Protein AF-A0A0H5PWC2-F1 (afdb_monomer_lite)

Radius of gyration: 15.01 Å; chains: 1; bounding box: 46×35×35 Å

pLDDT: mean 89.05, std 8.36, range [56.72, 97.88]

Secondary structure (DSSP, 8-state):
---HHHHHHHHTTS-HHHHHHHHHHHHHHHHHHHHHHHHT-S----EEEEPHHHHHHH-TT--SHHHHHHHHHHHHHHHHH-EEEEEETTEEEEEESEEEEEE-TTT-PEEEEE-GGGHHHHHHH--

Organism: NCBI:txid198431

Sequence (127 aa):
MLNKIEVMDAIQGLSRTQVDILKALADRIQQREAEAKRMNLDTISYSYRLTMEDQHNILPELETDEDVIEKMWWALNNLRFSAVHRLKGNTVHCDVWILKFSRNIYDNSLYILIDKDRIEEYRALAA

Structure (mmCIF, N/CA/C/O backbone):
data_AF-A0A0H5PWC2-F1
#
_entry.id   AF-A0A0H5PWC2-F1
#
loop_
_atom_site.group_PDB
_atom_site.id
_atom_site.type_symbol
_atom_site.label_atom_id
_atom_site.label_alt_id
_atom_site.label_comp_id
_atom_site.label_asym_id
_atom_site.label_entity_id
_atom_site.label_seq_id
_atom_site.pdbx_PDB_ins_code
_atom_site.Cartn_x
_atom_site.Cartn_y
_atom_site.Cartn_z
_atom_site.occupancy
_atom_site.B_iso_or_equiv
_atom_site.auth_seq_id
_atom_site.auth_comp_id
_atom_site.auth_asym_id
_atom_site.auth_atom_id
_atom_site.pdbx_PDB_model_num
ATOM 1 N N . MET A 1 1 ? -17.499 -9.549 3.200 1.00 67.19 1 MET A N 1
ATOM 2 C CA . MET A 1 1 ? -16.114 -9.510 3.681 1.00 67.19 1 MET A CA 1
ATOM 3 C C . MET A 1 1 ? -15.486 -10.782 3.180 1.00 67.19 1 MET A C 1
ATOM 5 O O . MET A 1 1 ? -16.126 -11.817 3.345 1.00 67.19 1 MET A O 1
ATOM 9 N N . LEU A 1 2 ? -14.362 -10.682 2.478 1.00 68.75 2 LEU A N 1
ATOM 10 C CA . LEU A 1 2 ? -13.660 -11.872 2.006 1.00 68.75 2 LEU A CA 1
ATOM 11 C C . LEU A 1 2 ? -12.987 -12.570 3.191 1.00 68.75 2 LEU A C 1
ATOM 13 O O . LEU A 1 2 ? -12.493 -11.909 4.104 1.00 68.75 2 LEU A O 1
ATOM 17 N N . ASN A 1 3 ? -12.977 -13.896 3.193 1.00 78.62 3 ASN A N 1
ATOM 18 C CA . ASN A 1 3 ? -12.154 -14.663 4.117 1.00 78.62 3 ASN A CA 1
ATOM 19 C C . ASN A 1 3 ? -10.685 -14.677 3.644 1.00 78.62 3 ASN A C 1
ATOM 21 O O . ASN A 1 3 ? -10.370 -14.291 2.519 1.00 78.62 3 ASN A O 1
ATOM 25 N N . LYS A 1 4 ? -9.765 -15.144 4.497 1.00 75.81 4 LYS A N 1
ATOM 26 C CA . LYS A 1 4 ? -8.322 -15.138 4.198 1.00 75.81 4 LYS A CA 1
ATOM 27 C C . LYS A 1 4 ? -7.961 -15.878 2.900 1.00 75.81 4 LYS A C 1
ATOM 29 O O . LYS A 1 4 ? -7.076 -15.421 2.187 1.00 75.81 4 LYS A O 1
ATOM 34 N N . ILE A 1 5 ? -8.631 -16.988 2.588 1.00 75.19 5 ILE A N 1
ATOM 35 C CA . ILE A 1 5 ? -8.380 -17.766 1.362 1.00 75.19 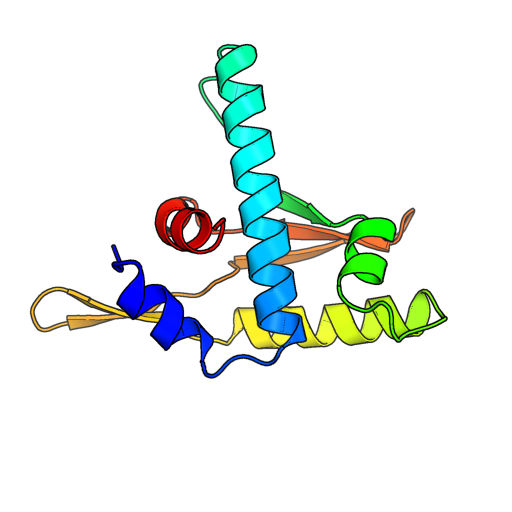5 ILE A CA 1
ATOM 36 C C . ILE A 1 5 ? -8.818 -16.955 0.139 1.00 75.19 5 ILE A C 1
ATOM 38 O O . ILE A 1 5 ? -8.047 -16.796 -0.798 1.00 75.19 5 ILE A O 1
ATOM 42 N N . GLU A 1 6 ? -10.001 -16.346 0.194 1.00 79.06 6 GLU A N 1
ATOM 43 C CA . GLU A 1 6 ? -10.515 -15.504 -0.892 1.00 79.06 6 GLU A CA 1
ATOM 44 C C . GLU A 1 6 ? -9.648 -14.256 -1.129 1.00 79.06 6 GLU A C 1
ATOM 46 O O . GLU A 1 6 ? -9.481 -13.824 -2.267 1.00 79.06 6 GLU A O 1
ATOM 51 N N . VAL A 1 7 ? -9.060 -13.685 -0.071 1.00 80.00 7 VAL A N 1
ATOM 52 C CA . VAL A 1 7 ? -8.086 -12.587 -0.191 1.00 80.00 7 VAL A CA 1
ATOM 53 C C . VAL A 1 7 ? -6.806 -13.057 -0.885 1.00 80.00 7 VAL A C 1
ATOM 55 O O . VAL A 1 7 ? -6.292 -12.344 -1.744 1.00 80.00 7 VAL A O 1
ATOM 58 N N . MET A 1 8 ? -6.303 -14.251 -0.552 1.00 81.38 8 MET A N 1
ATOM 59 C CA . MET A 1 8 ? -5.132 -14.837 -1.215 1.00 81.38 8 MET A CA 1
ATOM 60 C C . MET A 1 8 ? -5.398 -15.121 -2.696 1.00 81.38 8 MET A C 1
ATOM 62 O O . MET A 1 8 ? -4.564 -14.790 -3.535 1.00 81.38 8 MET A O 1
ATOM 66 N N . ASP A 1 9 ? -6.569 -15.658 -3.035 1.00 81.06 9 ASP A N 1
ATOM 67 C CA . ASP A 1 9 ? -6.961 -15.888 -4.428 1.00 81.06 9 ASP A CA 1
ATOM 68 C C . ASP A 1 9 ? -7.105 -14.566 -5.196 1.00 81.06 9 ASP A C 1
ATOM 70 O O . ASP A 1 9 ? -6.633 -14.445 -6.328 1.00 81.06 9 ASP A O 1
ATOM 74 N N . ALA A 1 10 ? -7.670 -13.532 -4.564 1.00 82.44 10 ALA A N 1
ATOM 75 C CA . ALA A 1 10 ? -7.837 -12.214 -5.174 1.00 82.44 10 ALA A CA 1
ATOM 76 C C . ALA A 1 10 ? -6.507 -11.515 -5.513 1.00 82.44 10 ALA A C 1
ATOM 78 O O . ALA A 1 10 ? -6.490 -10.642 -6.384 1.00 82.44 10 ALA A O 1
ATOM 79 N N . ILE A 1 11 ? -5.400 -11.884 -4.857 1.00 87.38 11 ILE A N 1
ATOM 80 C CA . ILE A 1 11 ? -4.072 -11.330 -5.155 1.00 87.38 11 ILE A CA 1
ATOM 81 C C . ILE A 1 11 ? -3.231 -12.201 -6.101 1.00 87.38 11 ILE A C 1
ATOM 83 O O . ILE A 1 11 ? -2.203 -11.723 -6.572 1.00 87.38 11 ILE A O 1
ATOM 87 N N . GLN A 1 12 ? -3.644 -13.433 -6.435 1.00 83.06 12 GLN A N 1
ATOM 88 C CA . GLN A 1 12 ? -2.871 -14.319 -7.329 1.00 83.06 12 GLN A CA 1
ATOM 89 C C . GLN A 1 12 ? -2.660 -13.731 -8.732 1.00 83.06 12 GLN A C 1
ATOM 91 O O . GLN A 1 12 ? -1.647 -14.003 -9.370 1.00 83.06 12 GLN A O 1
ATOM 96 N N . GLY A 1 13 ? -3.607 -12.922 -9.216 1.00 83.62 13 GLY A N 1
ATOM 97 C CA . GLY A 1 13 ? -3.510 -12.249 -10.515 1.00 83.62 13 GLY A CA 1
ATOM 98 C C . GLY A 1 13 ? -2.667 -10.969 -10.511 1.00 83.62 13 GLY A C 1
ATOM 99 O O . GLY A 1 13 ? -2.557 -10.317 -11.549 1.00 83.62 13 GLY A O 1
ATOM 100 N N . LEU A 1 14 ? -2.114 -10.571 -9.363 1.00 91.81 14 LEU A N 1
ATOM 101 C CA . LEU A 1 14 ? -1.325 -9.352 -9.220 1.00 91.81 14 LEU A CA 1
ATOM 102 C C . LEU A 1 14 ? 0.165 -9.631 -9.431 1.00 91.81 14 LEU A C 1
ATOM 104 O O . LEU A 1 14 ? 0.672 -10.713 -9.140 1.00 91.81 14 LEU A O 1
ATOM 108 N N . SER A 1 15 ? 0.895 -8.624 -9.907 1.00 93.88 15 SER A N 1
ATOM 109 C CA . SER A 1 15 ? 2.352 -8.703 -9.965 1.00 93.88 15 SER A CA 1
ATOM 110 C C . SER A 1 15 ? 2.952 -8.719 -8.557 1.00 93.88 15 SER A C 1
ATOM 112 O O . SER A 1 15 ? 2.354 -8.216 -7.604 1.00 93.88 15 SER A O 1
ATOM 114 N N . ARG A 1 16 ? 4.183 -9.229 -8.432 1.00 94.19 16 ARG A N 1
ATOM 115 C CA . ARG A 1 16 ? 4.924 -9.226 -7.162 1.00 94.19 16 ARG A CA 1
ATOM 116 C C . ARG A 1 16 ? 4.949 -7.838 -6.513 1.00 94.19 16 ARG A C 1
ATOM 118 O O . ARG A 1 16 ? 4.549 -7.708 -5.366 1.00 94.19 16 ARG A O 1
ATOM 125 N N . THR A 1 17 ? 5.315 -6.800 -7.269 1.00 96.00 17 THR A N 1
ATOM 126 C CA . THR A 1 17 ? 5.344 -5.416 -6.770 1.00 96.00 17 THR A CA 1
ATOM 127 C C . THR A 1 17 ? 3.977 -4.962 -6.260 1.00 96.00 17 THR A C 1
ATOM 129 O O . THR A 1 17 ? 3.892 -4.300 -5.233 1.00 96.00 17 THR A O 1
ATOM 132 N N . GLN A 1 18 ? 2.887 -5.323 -6.946 1.00 95.62 18 GLN A N 1
ATOM 133 C CA . GLN A 1 18 ? 1.538 -4.975 -6.493 1.00 95.62 18 GLN A CA 1
ATOM 134 C C . GLN A 1 18 ? 1.198 -5.662 -5.164 1.00 95.62 18 GLN A C 1
ATOM 136 O O . GLN A 1 18 ? 0.661 -5.017 -4.269 1.00 95.62 18 GLN A O 1
ATOM 141 N N . VAL A 1 19 ? 1.541 -6.943 -5.012 1.00 94.94 19 VAL A N 1
ATOM 142 C CA . VAL A 1 19 ? 1.352 -7.678 -3.752 1.00 94.94 19 VAL A CA 1
ATOM 143 C C . VAL A 1 19 ? 2.192 -7.072 -2.627 1.00 94.94 19 VAL A C 1
ATOM 145 O O . VAL A 1 19 ? 1.676 -6.865 -1.531 1.00 94.94 19 VAL A O 1
ATOM 148 N N . ASP A 1 20 ? 3.453 -6.743 -2.898 1.00 96.38 20 ASP A N 1
ATOM 149 C CA . ASP A 1 20 ? 4.366 -6.169 -1.908 1.00 96.38 20 ASP A CA 1
ATOM 150 C C . ASP A 1 20 ? 3.899 -4.769 -1.459 1.00 96.38 20 ASP A C 1
ATOM 152 O O . ASP A 1 20 ? 3.928 -4.464 -0.268 1.00 96.38 20 ASP A O 1
ATOM 156 N N . ILE A 1 21 ? 3.324 -3.962 -2.364 1.00 96.69 21 ILE A N 1
ATOM 157 C CA . ILE A 1 21 ? 2.621 -2.717 -2.005 1.00 96.69 21 ILE A CA 1
ATOM 158 C C . ILE A 1 21 ? 1.445 -2.993 -1.060 1.00 96.69 21 ILE A C 1
ATOM 160 O O . ILE A 1 21 ? 1.295 -2.300 -0.053 1.00 96.69 21 ILE A O 1
ATOM 164 N N . LEU A 1 22 ? 0.590 -3.976 -1.367 1.00 94.94 22 LEU A N 1
ATOM 165 C CA . LEU A 1 22 ? -0.568 -4.287 -0.520 1.00 94.94 22 LEU A CA 1
ATOM 166 C C . LEU A 1 22 ? -0.146 -4.757 0.878 1.00 94.94 22 LEU A C 1
ATOM 168 O O . LEU A 1 22 ? -0.790 -4.380 1.856 1.00 94.94 22 LEU A O 1
ATOM 172 N N . LYS A 1 23 ? 0.948 -5.519 0.982 1.00 94.81 23 LYS A N 1
ATOM 173 C CA . LYS A 1 23 ? 1.532 -5.935 2.266 1.00 94.81 23 LYS A CA 1
ATOM 174 C C . LYS A 1 23 ? 2.115 -4.759 3.045 1.00 94.81 23 LYS A C 1
ATOM 176 O O . LYS A 1 23 ? 1.781 -4.592 4.211 1.00 94.81 23 LYS A O 1
ATOM 181 N N . ALA A 1 24 ? 2.880 -3.882 2.393 1.00 95.56 24 ALA A N 1
ATOM 182 C CA . ALA A 1 24 ? 3.388 -2.672 3.038 1.00 95.56 24 ALA A CA 1
ATOM 183 C C . ALA A 1 24 ? 2.242 -1.788 3.567 1.00 95.56 24 ALA A C 1
ATOM 185 O O . ALA A 1 24 ? 2.315 -1.254 4.673 1.00 95.56 24 ALA A O 1
ATOM 186 N N . LEU A 1 25 ? 1.141 -1.668 2.816 1.00 94.88 25 LEU A N 1
ATOM 187 C CA . LEU A 1 25 ? -0.063 -0.980 3.287 1.00 94.88 25 LEU A CA 1
ATOM 188 C C . LEU A 1 25 ? -0.703 -1.685 4.490 1.00 94.88 25 LEU A C 1
ATOM 190 O O . LEU A 1 25 ? -1.086 -1.003 5.439 1.00 94.88 25 LEU A O 1
ATOM 194 N N . ALA A 1 26 ? -0.794 -3.016 4.476 1.00 93.88 26 ALA A N 1
ATOM 195 C CA . ALA A 1 26 ? -1.312 -3.806 5.593 1.00 93.88 26 ALA A CA 1
ATOM 196 C C . ALA A 1 26 ? -0.523 -3.557 6.890 1.00 93.88 26 ALA A C 1
ATOM 198 O O . ALA A 1 26 ? -1.123 -3.273 7.931 1.00 93.88 26 ALA A O 1
ATOM 199 N N . ASP A 1 27 ? 0.807 -3.533 6.808 1.00 93.50 27 ASP A N 1
ATOM 200 C CA . ASP A 1 27 ? 1.675 -3.230 7.949 1.00 93.50 27 ASP A CA 1
ATOM 201 C C . ASP A 1 27 ? 1.454 -1.799 8.467 1.00 93.50 27 ASP A C 1
ATOM 203 O O . ASP A 1 27 ? 1.329 -1.569 9.674 1.00 93.50 27 ASP A O 1
ATOM 207 N N . ARG A 1 28 ? 1.340 -0.812 7.564 1.00 92.38 28 ARG A N 1
ATOM 208 C CA . ARG A 1 28 ? 1.054 0.589 7.931 1.00 92.38 28 ARG A CA 1
ATOM 209 C C . ARG A 1 28 ? -0.324 0.755 8.576 1.00 92.38 28 ARG A C 1
ATOM 211 O O . ARG A 1 28 ? -0.466 1.558 9.502 1.00 92.38 28 ARG A O 1
ATOM 218 N N . ILE A 1 29 ? -1.327 0.007 8.117 1.00 91.44 29 ILE A N 1
ATOM 219 C CA . ILE A 1 29 ? -2.663 -0.039 8.726 1.00 91.44 29 ILE A CA 1
ATOM 220 C C . ILE A 1 29 ? -2.553 -0.561 10.156 1.00 91.44 29 ILE A C 1
ATOM 222 O O . ILE A 1 29 ? -2.987 0.126 11.080 1.00 91.44 29 ILE A O 1
ATOM 226 N N . GLN A 1 30 ? -1.902 -1.709 10.354 1.00 91.00 30 GLN A N 1
ATOM 227 C CA . GLN A 1 30 ? -1.750 -2.315 11.674 1.00 91.00 30 GLN A CA 1
ATOM 228 C C . GLN A 1 30 ? -1.003 -1.393 12.652 1.00 91.00 30 GLN A C 1
ATOM 230 O O . GLN A 1 30 ? -1.422 -1.233 13.802 1.00 91.00 30 GLN A O 1
ATOM 235 N N . GLN A 1 31 ? 0.075 -0.740 12.200 1.00 90.62 31 GLN A N 1
ATOM 236 C CA . GLN A 1 31 ? 0.823 0.237 12.998 1.00 90.62 31 GLN A CA 1
ATOM 237 C C . GLN A 1 31 ? -0.067 1.407 13.434 1.00 90.62 31 GLN A C 1
ATOM 239 O O . GLN A 1 31 ? -0.094 1.757 14.616 1.00 90.62 31 GLN A O 1
ATOM 244 N N . ARG A 1 32 ? -0.835 1.980 12.500 1.00 89.75 32 ARG A N 1
ATOM 245 C CA . ARG A 1 32 ? -1.700 3.131 12.774 1.00 89.75 32 ARG A CA 1
ATOM 246 C C . ARG A 1 32 ? -2.877 2.778 13.681 1.00 89.75 32 ARG A C 1
ATOM 248 O O . ARG A 1 32 ? -3.223 3.568 14.553 1.00 89.75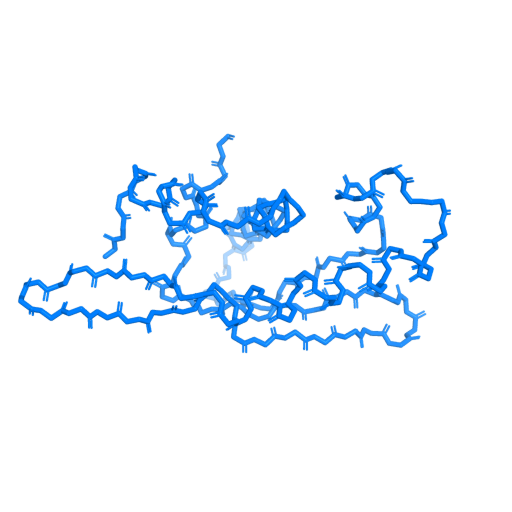 32 ARG A O 1
ATOM 255 N N . GLU A 1 33 ? -3.476 1.602 13.519 1.00 89.94 33 GLU A N 1
ATOM 256 C CA . GLU A 1 33 ? -4.530 1.112 14.417 1.00 89.94 33 GLU A CA 1
ATOM 257 C C . GLU A 1 33 ? -4.002 0.896 15.840 1.00 89.94 33 GLU A C 1
ATOM 259 O O . GLU A 1 33 ? -4.648 1.286 16.817 1.00 89.94 33 GLU A O 1
ATOM 264 N N . ALA A 1 34 ? -2.796 0.334 15.973 1.00 89.81 34 ALA A N 1
ATOM 265 C CA . ALA A 1 34 ? -2.150 0.160 17.267 1.00 89.81 34 ALA A CA 1
ATOM 266 C C . ALA A 1 34 ? -1.819 1.505 17.937 1.00 89.81 34 ALA A C 1
ATOM 268 O O . ALA A 1 34 ? -1.963 1.626 19.154 1.00 89.81 34 ALA A O 1
ATOM 269 N N . GLU A 1 35 ? -1.381 2.506 17.172 1.00 90.31 35 GLU A N 1
ATOM 270 C CA . GLU A 1 35 ? -1.117 3.862 17.663 1.00 90.31 35 GLU A CA 1
ATOM 271 C C . GLU A 1 35 ? -2.408 4.575 18.086 1.00 90.31 35 GLU A C 1
ATOM 273 O O . GLU A 1 35 ? -2.502 5.055 19.216 1.00 90.31 35 GLU A O 1
ATOM 278 N N . ALA A 1 36 ? -3.440 4.557 17.240 1.00 89.38 36 ALA A N 1
ATOM 279 C CA . ALA A 1 36 ? -4.738 5.159 17.537 1.00 89.38 36 ALA A CA 1
ATOM 280 C C . ALA A 1 36 ? -5.360 4.580 18.814 1.00 89.38 36 ALA A C 1
ATOM 282 O O . ALA A 1 36 ? -5.862 5.329 19.653 1.00 89.38 36 ALA A O 1
ATOM 283 N N . LYS A 1 37 ? -5.242 3.260 19.018 1.00 89.69 37 LYS A N 1
ATOM 284 C CA . LYS A 1 37 ? -5.674 2.592 20.251 1.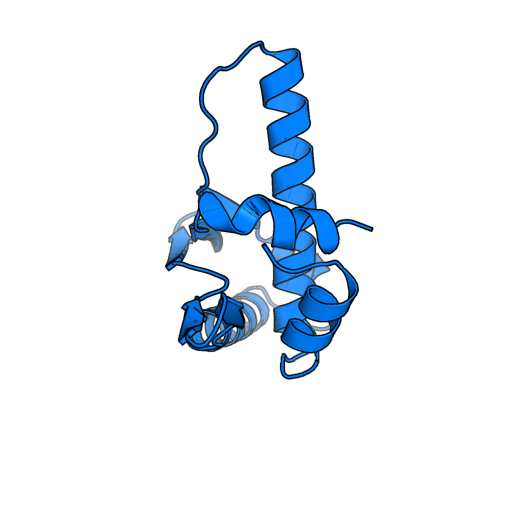00 89.69 37 LYS A CA 1
ATOM 285 C C . LYS A 1 37 ? -4.900 3.073 21.481 1.00 89.69 37 LYS A C 1
ATOM 287 O O . LYS A 1 37 ? -5.505 3.273 22.529 1.00 89.69 37 LYS A O 1
ATOM 292 N N . ARG A 1 38 ? -3.578 3.263 21.380 1.00 90.88 38 ARG A N 1
ATOM 293 C CA . ARG A 1 38 ? -2.758 3.788 22.493 1.00 90.88 38 ARG A CA 1
ATOM 294 C C . ARG A 1 38 ? -3.108 5.236 22.836 1.00 90.88 38 ARG A C 1
ATOM 296 O O . ARG A 1 38 ? -3.030 5.612 23.999 1.00 90.88 38 ARG A O 1
ATOM 303 N N . MET A 1 39 ? -3.481 6.026 21.832 1.00 91.94 39 MET A N 1
ATOM 304 C CA . MET A 1 39 ? -3.801 7.449 21.968 1.00 91.94 39 MET A CA 1
ATOM 305 C C . MET A 1 39 ? -5.289 7.731 22.228 1.00 91.94 39 MET A C 1
ATOM 307 O O . MET A 1 39 ? -5.658 8.891 22.384 1.00 91.94 39 MET A O 1
ATOM 311 N N . ASN A 1 40 ? -6.131 6.693 22.284 1.00 90.31 40 ASN A N 1
ATOM 312 C CA . ASN A 1 40 ? -7.585 6.796 22.428 1.00 90.31 40 ASN A CA 1
ATOM 313 C C . ASN A 1 40 ? -8.233 7.713 21.368 1.00 90.31 40 ASN A C 1
ATOM 315 O O . ASN A 1 40 ? -9.030 8.592 21.690 1.00 90.31 40 ASN A O 1
ATOM 319 N N . LEU A 1 41 ? -7.837 7.533 20.103 1.00 87.31 41 LEU A N 1
ATOM 320 C CA . LEU A 1 41 ? -8.381 8.274 18.964 1.00 87.31 41 LEU A CA 1
ATOM 321 C C . LEU A 1 41 ? -9.592 7.545 18.367 1.00 87.31 41 LEU A C 1
ATOM 323 O O . LEU A 1 41 ? -9.486 6.384 17.978 1.00 87.31 41 LEU A O 1
ATOM 327 N N . ASP A 1 42 ? -10.707 8.262 18.210 1.00 77.75 42 ASP A N 1
ATOM 328 C CA . ASP A 1 42 ? -11.957 7.719 17.649 1.00 77.75 42 ASP A CA 1
ATOM 329 C C . ASP A 1 42 ? -11.957 7.635 16.112 1.00 77.75 42 ASP A C 1
ATOM 331 O O . ASP A 1 42 ? -12.790 6.956 15.510 1.00 77.75 42 ASP A O 1
ATOM 335 N N . THR A 1 43 ? -11.031 8.333 15.449 1.00 72.31 43 THR A N 1
ATOM 336 C CA . THR A 1 43 ? -10.968 8.412 13.984 1.00 72.31 43 THR A CA 1
ATOM 337 C C . THR A 1 43 ? -9.559 8.199 13.464 1.00 72.31 43 THR A C 1
ATOM 339 O O . THR A 1 43 ? -8.612 8.834 13.927 1.00 72.31 43 THR A O 1
AT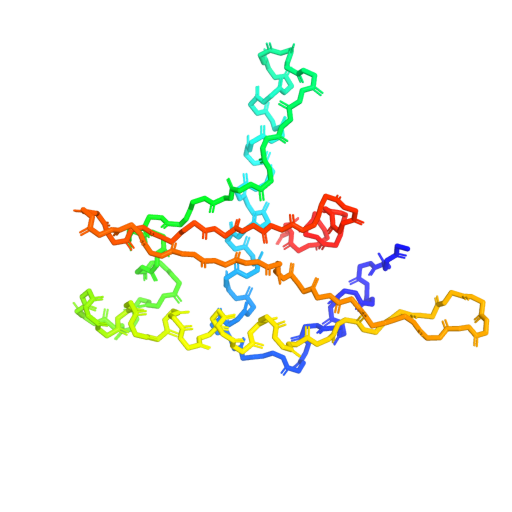OM 342 N N . ILE A 1 44 ? -9.446 7.363 12.432 1.00 79.44 44 ILE A N 1
ATOM 343 C CA . ILE A 1 44 ? -8.189 7.045 11.759 1.00 79.44 44 ILE A CA 1
ATOM 344 C C . ILE A 1 44 ? -8.280 7.502 10.302 1.00 79.44 44 ILE A C 1
ATOM 346 O O . ILE A 1 44 ? -9.273 7.256 9.620 1.00 79.44 44 ILE A O 1
ATOM 350 N N . SER A 1 45 ? -7.238 8.182 9.817 1.00 83.56 45 SER A N 1
ATOM 351 C CA . SER A 1 45 ? -7.102 8.497 8.393 1.00 83.56 45 SER A CA 1
ATOM 352 C C . SER A 1 45 ? -6.733 7.243 7.598 1.00 83.56 45 SER A C 1
ATOM 354 O O . SER A 1 45 ? -5.756 6.568 7.932 1.00 83.56 45 SER A O 1
ATOM 356 N N . TYR A 1 46 ? -7.456 6.996 6.503 1.00 87.50 46 TYR A N 1
ATOM 357 C CA . TYR A 1 46 ? -7.206 5.894 5.561 1.00 87.50 46 TYR A CA 1
ATOM 358 C C . TYR A 1 46 ? -6.296 6.294 4.386 1.00 87.50 46 TYR A C 1
ATOM 360 O O . TYR A 1 46 ? -6.247 5.618 3.360 1.00 87.50 46 TYR A O 1
ATOM 368 N N . SER A 1 47 ? -5.588 7.421 4.523 1.00 92.81 47 SER A N 1
ATOM 369 C CA . SER A 1 47 ? -4.510 7.825 3.619 1.00 92.81 47 SER A CA 1
ATOM 370 C C . SER A 1 47 ? -3.168 7.411 4.214 1.00 92.81 47 SER A C 1
ATOM 372 O O . SER A 1 47 ? -2.735 7.947 5.241 1.00 92.81 47 SER A O 1
ATOM 374 N N . TYR A 1 48 ? -2.518 6.433 3.598 1.00 94.38 48 TYR A N 1
ATOM 375 C CA . TYR A 1 48 ? -1.267 5.846 4.063 1.00 94.38 48 TYR A CA 1
ATOM 376 C C . TYR A 1 48 ? -0.102 6.357 3.231 1.00 94.38 48 TYR A C 1
ATOM 378 O O . TYR A 1 48 ? -0.223 6.555 2.025 1.00 94.38 48 TYR A O 1
ATOM 386 N N . ARG A 1 49 ? 1.024 6.602 3.898 1.00 95.00 49 ARG A N 1
ATOM 387 C CA . ARG A 1 49 ? 2.244 7.102 3.275 1.00 95.00 49 ARG A CA 1
ATOM 388 C C . ARG A 1 49 ? 3.228 5.948 3.127 1.00 95.00 49 ARG A C 1
ATOM 390 O O . ARG A 1 49 ? 3.520 5.293 4.122 1.00 95.00 49 ARG A O 1
ATOM 397 N N . LEU A 1 50 ? 3.753 5.769 1.921 1.00 96.56 50 LEU A N 1
ATOM 398 C CA . LEU A 1 50 ? 4.979 5.023 1.661 1.00 96.56 50 LEU A CA 1
ATOM 399 C C . LEU A 1 50 ? 6.098 6.039 1.428 1.00 96.56 50 LEU A C 1
ATOM 401 O O . LEU A 1 50 ? 6.012 6.868 0.517 1.00 96.56 50 LEU A O 1
ATOM 405 N N . THR A 1 51 ? 7.108 6.037 2.294 1.00 96.62 51 THR A N 1
ATOM 406 C CA . THR A 1 51 ? 8.306 6.874 2.129 1.00 96.62 51 THR A CA 1
ATOM 407 C C . THR A 1 51 ? 9.150 6.370 0.956 1.00 96.62 51 THR A C 1
ATOM 409 O O . THR A 1 51 ? 8.862 5.319 0.386 1.00 96.62 51 THR A O 1
ATOM 412 N N . MET A 1 52 ? 10.193 7.100 0.559 1.00 96.38 52 MET A N 1
ATOM 413 C CA . MET A 1 52 ? 11.154 6.549 -0.407 1.00 96.38 52 MET A CA 1
ATOM 414 C C . MET A 1 52 ? 11.870 5.308 0.127 1.00 96.38 52 MET A C 1
ATOM 416 O O . MET A 1 52 ? 12.082 4.368 -0.625 1.00 96.38 52 MET A O 1
ATOM 420 N N . GLU A 1 53 ? 12.167 5.263 1.427 1.00 96.56 53 GLU A N 1
ATOM 421 C CA . GLU A 1 53 ? 12.727 4.072 2.076 1.00 96.56 53 GLU A CA 1
ATOM 422 C C . GLU A 1 53 ? 11.788 2.863 1.942 1.00 96.56 53 GLU A C 1
ATOM 424 O O . GLU A 1 53 ? 12.226 1.787 1.548 1.00 96.56 53 GLU A O 1
ATOM 429 N N . ASP A 1 54 ? 10.483 3.043 2.176 1.00 96.81 54 ASP A N 1
ATOM 430 C CA . ASP A 1 54 ? 9.497 1.973 1.973 1.00 96.81 54 ASP A CA 1
ATOM 431 C C . ASP A 1 54 ? 9.473 1.486 0.520 1.00 96.81 54 ASP A C 1
ATOM 433 O O . ASP A 1 54 ? 9.375 0.290 0.263 1.00 96.81 54 ASP A O 1
ATOM 437 N N . GLN A 1 55 ? 9.557 2.413 -0.437 1.00 97.56 55 GLN A N 1
ATOM 438 C CA . GLN A 1 55 ? 9.542 2.090 -1.864 1.00 97.56 55 GLN A CA 1
ATOM 439 C C . GLN A 1 55 ? 10.788 1.297 -2.280 1.00 97.56 55 GLN A C 1
ATOM 441 O O . GLN A 1 55 ? 10.659 0.307 -2.998 1.00 97.56 55 GLN A O 1
ATOM 446 N N . HIS A 1 56 ? 11.965 1.670 -1.773 1.00 97.62 56 HIS A N 1
ATOM 447 C CA . HIS A 1 56 ? 13.208 0.911 -1.956 1.00 97.62 56 HIS A CA 1
ATOM 448 C C . HIS A 1 56 ? 13.151 -0.468 -1.298 1.00 97.62 56 HIS A C 1
ATOM 450 O O . HIS A 1 56 ? 13.620 -1.442 -1.872 1.00 97.62 56 HIS A O 1
ATOM 456 N N . ASN A 1 57 ? 12.508 -0.598 -0.137 1.00 96.81 57 ASN A N 1
ATOM 457 C CA . ASN A 1 57 ? 12.311 -1.905 0.496 1.00 96.81 57 ASN A CA 1
ATOM 458 C C . ASN A 1 57 ? 11.388 -2.827 -0.323 1.00 96.81 57 ASN A C 1
ATOM 460 O O . ASN A 1 57 ? 11.534 -4.048 -0.267 1.00 96.81 57 ASN A O 1
ATOM 464 N N . ILE A 1 58 ? 10.445 -2.259 -1.083 1.00 97.38 58 ILE A N 1
ATOM 465 C CA . ILE A 1 58 ? 9.562 -3.003 -1.996 1.00 97.38 58 ILE A CA 1
ATOM 466 C C . ILE A 1 58 ? 10.294 -3.389 -3.291 1.00 97.38 58 ILE A C 1
ATOM 468 O O . ILE A 1 58 ? 10.051 -4.470 -3.828 1.00 97.38 58 ILE A O 1
ATOM 472 N N . LEU A 1 59 ? 11.176 -2.521 -3.792 1.00 97.38 59 LEU A N 1
ATOM 473 C CA . LEU A 1 59 ? 11.923 -2.693 -5.044 1.00 97.38 59 LEU A CA 1
ATOM 474 C C . LEU A 1 59 ? 13.442 -2.623 -4.806 1.00 97.38 59 LEU A C 1
ATOM 476 O O . LEU A 1 59 ? 14.107 -1.748 -5.364 1.00 97.38 59 LEU A O 1
ATOM 480 N N . PRO A 1 60 ? 14.014 -3.526 -3.987 1.00 96.75 60 PRO A N 1
ATOM 481 C CA . PRO A 1 60 ? 15.419 -3.448 -3.588 1.00 96.75 60 PRO A CA 1
ATOM 482 C C . PRO A 1 60 ? 16.389 -3.698 -4.748 1.00 96.75 60 PRO A C 1
ATOM 484 O O . PRO A 1 60 ? 17.590 -3.487 -4.606 1.00 96.75 60 PRO A O 1
ATOM 487 N N . GLU A 1 61 ? 15.893 -4.198 -5.881 1.00 95.88 61 GLU A N 1
ATOM 488 C CA . GLU A 1 61 ? 16.676 -4.416 -7.092 1.00 95.88 61 GLU A CA 1
ATOM 489 C C . GLU A 1 61 ? 16.951 -3.144 -7.906 1.00 95.88 61 GLU A C 1
ATOM 491 O O . GLU A 1 61 ? 17.758 -3.194 -8.833 1.00 95.88 61 GLU A O 1
ATOM 496 N N . LEU A 1 62 ? 16.267 -2.034 -7.617 1.00 95.56 62 LEU A N 1
ATOM 497 C CA . LEU A 1 62 ? 16.409 -0.784 -8.359 1.00 95.56 62 LEU A CA 1
ATOM 498 C C . LEU A 1 62 ? 17.352 0.167 -7.619 1.00 95.56 62 LEU A C 1
ATOM 500 O O . LEU A 1 62 ? 17.177 0.445 -6.438 1.00 95.56 62 LEU A O 1
ATOM 504 N N . GLU A 1 63 ? 18.358 0.680 -8.327 1.00 90.31 63 GLU A N 1
ATOM 505 C CA . GLU A 1 63 ? 19.430 1.478 -7.716 1.00 90.31 63 GLU A CA 1
ATOM 506 C C . GLU A 1 63 ? 19.089 2.969 -7.598 1.00 90.31 63 GLU A C 1
ATOM 508 O O . GLU A 1 63 ? 19.675 3.673 -6.775 1.00 90.31 63 GLU A O 1
ATOM 513 N N . THR A 1 64 ? 18.163 3.470 -8.422 1.00 95.31 64 THR A N 1
ATOM 514 C CA . THR A 1 64 ? 17.840 4.899 -8.488 1.00 95.31 64 THR A CA 1
ATOM 515 C C . THR A 1 64 ? 16.437 5.196 -7.974 1.00 95.31 64 THR A C 1
ATOM 517 O O . THR A 1 64 ? 15.489 4.440 -8.192 1.00 95.31 64 THR A O 1
ATOM 520 N N . ASP A 1 65 ? 16.287 6.355 -7.330 1.00 94.94 65 ASP A N 1
ATOM 521 C CA . ASP A 1 65 ? 14.981 6.862 -6.905 1.00 94.94 65 ASP A CA 1
ATOM 522 C C . ASP A 1 65 ? 14.013 7.017 -8.087 1.00 94.94 65 ASP A C 1
ATOM 524 O O . ASP A 1 65 ? 12.815 6.795 -7.932 1.00 94.94 65 ASP A O 1
ATOM 528 N N . GLU A 1 66 ? 14.510 7.405 -9.265 1.00 95.06 66 GLU A N 1
ATOM 529 C CA . GLU A 1 66 ? 13.681 7.626 -10.452 1.00 95.06 66 GLU A CA 1
ATOM 530 C C . GLU A 1 66 ? 13.050 6.321 -10.950 1.00 95.06 66 GLU A C 1
ATOM 532 O O . GLU A 1 66 ? 11.828 6.269 -11.117 1.00 95.06 66 GLU A O 1
ATOM 537 N N . ASP A 1 67 ? 13.847 5.254 -11.074 1.00 97.19 67 ASP A N 1
ATOM 538 C CA . ASP A 1 67 ? 13.363 3.934 -11.491 1.00 97.19 67 ASP A CA 1
ATOM 539 C C . ASP A 1 67 ? 12.359 3.364 -10.481 1.00 97.19 67 ASP A C 1
ATOM 541 O O . ASP A 1 67 ? 11.314 2.824 -10.859 1.00 97.19 67 ASP A O 1
ATOM 545 N N . VAL A 1 68 ? 12.645 3.519 -9.181 1.00 97.69 68 VAL A N 1
ATOM 546 C CA . VAL A 1 68 ? 11.741 3.103 -8.099 1.00 97.69 68 VAL A CA 1
ATOM 547 C C . VAL A 1 68 ? 10.411 3.835 -8.203 1.00 97.69 68 VAL A C 1
ATOM 549 O O . VAL A 1 68 ? 9.356 3.197 -8.210 1.00 97.69 68 VAL A O 1
ATOM 552 N N . ILE A 1 69 ? 10.435 5.162 -8.333 1.00 95.81 69 ILE A N 1
ATOM 553 C CA . ILE A 1 69 ? 9.216 5.966 -8.423 1.00 95.81 69 ILE A CA 1
ATOM 554 C C . ILE A 1 69 ? 8.407 5.587 -9.662 1.00 95.81 69 ILE A C 1
ATOM 556 O O . ILE A 1 69 ? 7.188 5.430 -9.558 1.00 95.81 69 ILE A O 1
ATOM 560 N N . GLU A 1 70 ? 9.048 5.432 -10.822 1.00 96.50 70 GLU A N 1
ATOM 561 C CA . GLU A 1 70 ? 8.361 5.034 -12.050 1.00 96.50 70 GLU A CA 1
ATOM 562 C C . GLU A 1 70 ? 7.699 3.660 -11.883 1.00 96.50 70 GLU A C 1
ATOM 564 O O . GLU A 1 70 ? 6.501 3.496 -12.147 1.00 96.50 70 GLU A O 1
ATOM 569 N N . LYS A 1 71 ? 8.444 2.669 -11.387 1.00 97.50 71 LYS A N 1
ATOM 570 C CA . LYS A 1 71 ? 7.934 1.309 -11.203 1.00 97.50 71 LYS A CA 1
ATOM 571 C C . LYS A 1 71 ? 6.788 1.259 -10.191 1.00 97.50 71 LYS A C 1
ATOM 573 O O . LYS A 1 71 ? 5.773 0.603 -10.453 1.00 97.50 71 LYS A O 1
ATOM 578 N N . MET A 1 72 ? 6.908 1.985 -9.079 1.00 97.88 72 MET A N 1
ATOM 579 C CA . MET A 1 72 ? 5.847 2.134 -8.079 1.00 97.88 72 MET A CA 1
ATOM 580 C C . MET A 1 72 ? 4.608 2.814 -8.668 1.00 97.88 72 MET A C 1
ATOM 582 O O . MET A 1 72 ? 3.485 2.356 -8.442 1.00 97.88 72 MET A O 1
ATOM 586 N N . TRP A 1 73 ? 4.789 3.873 -9.463 1.00 96.12 73 TRP A N 1
ATOM 587 C CA . TRP A 1 73 ? 3.698 4.597 -10.114 1.00 96.12 73 TRP A CA 1
ATOM 588 C C . TRP A 1 73 ? 2.898 3.693 -11.055 1.00 96.12 73 TRP A C 1
ATOM 590 O O . TRP A 1 73 ? 1.663 3.688 -11.016 1.00 96.12 73 TRP A O 1
ATOM 600 N N . TRP A 1 74 ? 3.575 2.884 -11.872 1.00 97.00 74 TRP A N 1
ATOM 601 C CA . TRP A 1 74 ? 2.914 1.920 -12.752 1.00 97.00 74 TRP A CA 1
ATOM 602 C C . TRP A 1 74 ? 2.208 0.805 -11.978 1.00 97.00 74 TRP A C 1
ATOM 604 O O . TRP A 1 74 ? 1.065 0.467 -12.296 1.00 97.00 74 TRP A O 1
ATOM 614 N N . ALA A 1 75 ? 2.834 0.270 -10.927 1.00 96.75 75 ALA A N 1
ATOM 615 C CA . ALA A 1 75 ? 2.220 -0.756 -10.087 1.00 96.75 75 ALA A CA 1
ATOM 616 C C . ALA A 1 75 ? 0.940 -0.249 -9.397 1.00 96.75 75 ALA A C 1
ATOM 618 O O . ALA A 1 75 ? -0.076 -0.949 -9.399 1.00 96.75 75 ALA A O 1
ATOM 619 N N . LEU A 1 76 ? 0.954 0.983 -8.876 1.00 96.44 76 LEU A N 1
ATOM 620 C CA . LEU A 1 76 ? -0.216 1.623 -8.270 1.00 96.44 76 LEU A CA 1
ATOM 621 C C . LEU A 1 76 ? -1.315 1.927 -9.292 1.00 96.44 76 LEU A C 1
ATOM 623 O O . LEU A 1 76 ? -2.487 1.675 -9.013 1.00 96.44 76 LEU A O 1
ATOM 627 N N . ASN A 1 77 ? -0.962 2.412 -10.488 1.00 94.62 77 ASN A N 1
ATOM 628 C CA . ASN A 1 77 ? -1.944 2.593 -11.560 1.00 94.62 77 ASN A CA 1
ATOM 629 C C . ASN A 1 77 ? -2.647 1.277 -11.889 1.00 94.62 77 ASN A C 1
ATOM 631 O O . ASN A 1 77 ? -3.873 1.243 -11.929 1.00 94.62 77 ASN A O 1
ATOM 635 N N . ASN A 1 78 ? -1.896 0.186 -12.040 1.00 93.19 78 ASN A N 1
ATOM 636 C CA . ASN A 1 78 ? -2.481 -1.123 -12.316 1.00 93.19 78 ASN A CA 1
ATOM 637 C C . ASN A 1 78 ? -3.340 -1.619 -11.142 1.00 93.19 78 ASN A C 1
ATOM 639 O O . ASN A 1 78 ? -4.449 -2.093 -11.365 1.00 93.19 78 ASN A O 1
ATOM 643 N N . LEU A 1 79 ? -2.889 -1.441 -9.892 1.00 91.81 79 LEU A N 1
ATOM 644 C CA . LEU A 1 79 ? -3.656 -1.812 -8.691 1.00 91.81 79 LEU A CA 1
ATOM 645 C C . LEU A 1 79 ? -5.009 -1.104 -8.600 1.00 91.81 79 LEU A C 1
ATOM 647 O O . LEU A 1 79 ? -5.976 -1.696 -8.127 1.00 91.81 79 LEU A O 1
ATOM 651 N N . ARG A 1 80 ? -5.090 0.149 -9.057 1.00 87.69 80 ARG A N 1
ATOM 652 C CA . ARG A 1 80 ? -6.340 0.920 -9.080 1.00 87.69 80 ARG A CA 1
ATOM 653 C C . ARG A 1 80 ? -7.391 0.310 -10.015 1.00 87.69 80 ARG A C 1
ATOM 655 O O . ARG A 1 80 ? -8.581 0.505 -9.791 1.00 87.69 80 ARG A O 1
ATOM 662 N N . PHE A 1 81 ? -6.959 -0.405 -11.052 1.00 84.06 81 PHE A N 1
ATOM 663 C CA . PHE A 1 81 ? -7.842 -1.077 -12.009 1.00 84.06 81 PHE A CA 1
ATOM 664 C C . PHE A 1 81 ? -8.004 -2.576 -11.731 1.00 84.06 81 PHE A C 1
ATOM 666 O O . PHE A 1 81 ? -8.867 -3.216 -12.330 1.00 84.06 81 PHE A O 1
ATOM 673 N N . SER A 1 82 ? -7.217 -3.137 -10.811 1.00 82.50 82 SER A N 1
ATOM 674 C CA . SER A 1 82 ? -7.385 -4.509 -10.345 1.00 82.50 82 SER A CA 1
ATOM 675 C C . SER A 1 82 ? -8.666 -4.634 -9.522 1.00 82.50 82 SER A C 1
ATOM 677 O O . SER A 1 82 ? -8.743 -4.158 -8.387 1.00 82.50 82 SER A O 1
ATOM 679 N N . ALA A 1 83 ? -9.669 -5.291 -10.103 1.00 76.94 83 ALA A N 1
ATOM 680 C CA . ALA A 1 83 ? -10.935 -5.552 -9.439 1.00 76.94 83 ALA A CA 1
ATOM 681 C C . ALA A 1 83 ? -10.811 -6.711 -8.444 1.00 76.94 83 ALA A C 1
ATOM 683 O O . ALA A 1 83 ? -10.315 -7.790 -8.774 1.00 76.94 83 ALA A O 1
ATOM 684 N N . VAL A 1 84 ? -11.335 -6.502 -7.241 1.00 76.50 84 VAL A N 1
ATOM 685 C CA . VAL A 1 84 ? -11.616 -7.562 -6.282 1.00 76.50 84 VAL A CA 1
ATOM 686 C C . VAL A 1 84 ? -13.059 -7.988 -6.467 1.00 76.50 84 VAL A C 1
ATOM 688 O O . VAL A 1 84 ? -13.986 -7.221 -6.202 1.00 76.50 84 VAL A O 1
ATOM 691 N N . HIS A 1 85 ? -13.249 -9.216 -6.930 1.00 77.56 85 HIS A N 1
ATOM 692 C CA . HIS A 1 85 ? -14.576 -9.782 -7.104 1.00 77.56 85 HIS A CA 1
ATOM 693 C C . HIS A 1 85 ? -15.024 -10.455 -5.813 1.00 77.56 85 HIS A C 1
ATOM 695 O O . HIS A 1 85 ? -14.315 -11.296 -5.262 1.00 77.56 85 HIS A O 1
ATOM 701 N N . ARG A 1 86 ? -16.225 -10.115 -5.346 1.00 71.81 86 ARG A N 1
ATOM 702 C CA . ARG A 1 86 ? -16.879 -10.818 -4.238 1.00 71.81 86 ARG A CA 1
ATOM 703 C C . ARG A 1 86 ? -18.287 -11.233 -4.619 1.00 71.81 86 ARG A C 1
ATOM 705 O O . ARG A 1 86 ? -19.021 -10.481 -5.261 1.00 71.81 86 ARG A O 1
ATOM 712 N N . LEU A 1 87 ? -18.682 -12.408 -4.152 1.00 69.06 87 LEU A N 1
ATOM 713 C CA . LEU A 1 87 ? -20.062 -12.866 -4.221 1.00 69.06 87 LEU A CA 1
ATOM 714 C C . LEU A 1 87 ? -20.786 -12.459 -2.936 1.00 69.06 87 LEU A C 1
ATOM 716 O O . LEU A 1 87 ? -20.338 -12.758 -1.830 1.00 69.06 87 LEU A O 1
ATOM 720 N N . LYS A 1 88 ? -21.915 -11.760 -3.072 1.00 69.50 88 LYS A N 1
ATOM 721 C CA . LYS A 1 88 ? -22.823 -11.462 -1.958 1.00 69.50 88 LYS A CA 1
ATOM 722 C C . LYS A 1 88 ? -24.227 -11.915 -2.343 1.00 69.50 88 LYS A C 1
ATOM 724 O O . LYS A 1 88 ? -24.944 -11.216 -3.056 1.00 69.50 88 LYS A O 1
ATOM 729 N N . GLY A 1 89 ? -24.606 -13.110 -1.890 1.00 79.12 89 GLY A N 1
ATOM 730 C CA . GLY A 1 89 ? -25.798 -13.791 -2.400 1.00 79.12 89 GLY A CA 1
ATOM 731 C C . GLY A 1 89 ? -25.614 -14.134 -3.880 1.00 79.12 89 GLY A C 1
ATOM 732 O O . GLY A 1 89 ? -24.623 -14.764 -4.234 1.00 79.12 89 GLY A O 1
ATOM 733 N N . ASN A 1 90 ? -26.525 -13.661 -4.735 1.00 80.62 90 ASN A N 1
ATOM 734 C CA . ASN A 1 90 ? -26.480 -13.881 -6.189 1.00 80.62 90 ASN A CA 1
ATOM 735 C C . ASN A 1 90 ? -25.854 -12.712 -6.974 1.00 80.62 90 ASN A C 1
ATOM 737 O O . ASN A 1 90 ? -25.913 -12.701 -8.202 1.00 80.62 90 ASN A O 1
ATOM 741 N N . THR A 1 91 ? -25.279 -11.721 -6.288 1.00 74.50 91 THR A N 1
ATOM 742 C CA . THR A 1 91 ? -24.691 -10.533 -6.921 1.00 74.50 91 THR A CA 1
ATOM 743 C C . THR A 1 91 ? -23.169 -10.580 -6.835 1.00 74.50 91 THR A C 1
ATOM 745 O O . THR A 1 91 ? -22.608 -10.769 -5.751 1.00 74.50 91 THR A O 1
ATOM 748 N N . VAL A 1 92 ? -22.503 -10.365 -7.972 1.00 74.81 92 VAL A N 1
ATOM 749 C CA . VAL A 1 92 ? -21.060 -10.102 -8.033 1.00 74.81 92 VAL A CA 1
ATOM 750 C C . VAL A 1 92 ? -20.840 -8.611 -7.803 1.00 74.81 92 VAL A C 1
ATOM 752 O O . VAL A 1 92 ? -21.381 -7.782 -8.532 1.00 74.81 92 VAL A O 1
ATOM 755 N N . HIS A 1 93 ? -20.050 -8.268 -6.792 1.00 77.19 93 HIS A N 1
ATOM 756 C CA . HIS A 1 93 ? -19.553 -6.910 -6.599 1.00 77.19 93 HIS A CA 1
ATOM 757 C C . HIS A 1 93 ? -18.096 -6.839 -7.057 1.00 77.19 93 HIS A C 1
ATOM 759 O O . HIS A 1 93 ? -17.312 -7.739 -6.749 1.00 77.19 93 HIS A O 1
ATOM 765 N N . CYS A 1 94 ? -17.755 -5.761 -7.762 1.00 80.00 94 CYS A N 1
ATOM 766 C CA . CYS A 1 94 ? -16.393 -5.435 -8.165 1.00 80.00 94 CYS A CA 1
ATOM 767 C C . CYS A 1 94 ? -15.917 -4.250 -7.325 1.00 80.00 94 CYS A C 1
ATOM 769 O O . CYS A 1 94 ? -16.386 -3.130 -7.521 1.00 80.00 94 CYS A O 1
ATOM 771 N N . ASP A 1 95 ? -15.009 -4.508 -6.394 1.00 83.94 95 ASP A N 1
ATOM 772 C CA . ASP A 1 95 ? -14.378 -3.479 -5.570 1.00 83.94 95 ASP A CA 1
ATOM 773 C C . ASP A 1 95 ? -12.936 -3.234 -6.052 1.00 83.94 95 ASP A C 1
ATOM 775 O O . ASP A 1 95 ? -12.419 -3.975 -6.887 1.00 83.94 95 ASP A O 1
ATOM 779 N N . VAL A 1 96 ? -12.268 -2.201 -5.540 1.00 87.25 96 VAL A N 1
ATOM 780 C CA . VAL A 1 96 ? -10.858 -1.901 -5.850 1.00 87.25 96 VAL A CA 1
ATOM 781 C C . VAL A 1 96 ? -10.003 -1.990 -4.593 1.00 87.25 96 VAL A C 1
ATOM 783 O O . VAL A 1 96 ? -10.497 -1.784 -3.484 1.00 87.25 96 VAL A O 1
ATOM 786 N N . TRP A 1 97 ? -8.713 -2.282 -4.758 1.00 89.44 97 TRP A N 1
ATOM 787 C CA . TRP A 1 97 ? -7.766 -2.276 -3.640 1.00 89.44 97 TRP A CA 1
ATOM 788 C C . TRP A 1 97 ? -7.513 -0.854 -3.133 1.00 89.44 97 TRP A C 1
ATOM 790 O O . TRP A 1 97 ? -7.668 -0.568 -1.950 1.00 89.44 97 TRP A O 1
ATOM 800 N N . ILE A 1 98 ? -7.186 0.063 -4.045 1.00 93.38 98 ILE A N 1
ATOM 801 C CA . ILE A 1 98 ? -6.896 1.463 -3.722 1.00 93.38 98 ILE A CA 1
ATOM 802 C C . ILE A 1 98 ? -7.871 2.393 -4.445 1.00 93.38 98 ILE A C 1
ATOM 804 O O . ILE A 1 98 ? -8.210 2.177 -5.608 1.00 93.38 98 ILE A O 1
ATOM 808 N N . LEU A 1 99 ? -8.293 3.464 -3.774 1.00 92.75 99 LEU A N 1
ATOM 809 C CA . LEU A 1 99 ? -9.198 4.465 -4.344 1.00 92.75 99 LEU A CA 1
ATOM 810 C C . LEU A 1 99 ? -8.434 5.512 -5.162 1.00 92.75 99 LEU A C 1
ATOM 812 O O . LEU A 1 99 ? -8.851 5.910 -6.254 1.00 92.75 99 LEU A O 1
ATOM 816 N N . LYS A 1 100 ? -7.312 5.987 -4.615 1.00 94.81 100 LYS A N 1
ATOM 817 C CA . LYS A 1 100 ? -6.492 7.056 -5.194 1.00 94.81 100 LYS A CA 1
ATOM 818 C C . LYS A 1 100 ? -5.071 6.979 -4.652 1.00 94.81 100 LYS A C 1
ATOM 820 O O . LYS A 1 100 ? -4.863 6.522 -3.536 1.00 94.81 100 LYS A O 1
ATOM 825 N N . PHE A 1 101 ? -4.109 7.498 -5.404 1.00 96.56 101 PHE A N 1
ATOM 826 C CA . PHE A 1 101 ? -2.774 7.769 -4.891 1.00 96.56 101 PHE A CA 1
ATOM 827 C C . PHE A 1 101 ? -2.207 9.069 -5.476 1.00 96.56 101 PHE A C 1
ATOM 829 O O . PHE A 1 101 ? -2.724 9.596 -6.464 1.00 96.56 101 PHE A O 1
ATOM 836 N N . SER A 1 102 ? -1.176 9.61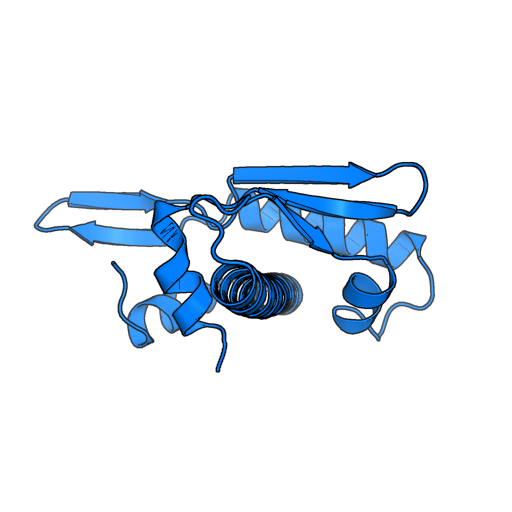1 -4.835 1.00 96.69 102 SER A N 1
ATOM 837 C CA . SER A 1 102 ? -0.468 10.822 -5.258 1.00 96.69 102 SER A CA 1
ATOM 838 C C . SER A 1 102 ? 0.973 10.817 -4.762 1.00 96.69 102 SER A C 1
ATOM 840 O O . SER A 1 102 ? 1.232 10.376 -3.644 1.00 96.69 102 SER A O 1
ATOM 842 N N . ARG A 1 103 ? 1.890 11.371 -5.557 1.00 96.31 103 ARG A N 1
ATOM 843 C CA . ARG A 1 103 ? 3.287 11.598 -5.170 1.00 96.31 103 ARG A CA 1
ATOM 844 C C . ARG A 1 103 ? 3.442 12.974 -4.529 1.00 96.31 103 ARG A C 1
ATOM 846 O O . ARG A 1 103 ? 2.951 13.966 -5.065 1.00 96.31 103 ARG A O 1
ATOM 853 N N . ASN A 1 104 ? 4.150 13.033 -3.408 1.00 95.56 104 ASN A N 1
ATOM 854 C CA . ASN A 1 104 ? 4.636 14.280 -2.838 1.00 95.56 104 ASN A CA 1
ATOM 855 C C . ASN A 1 104 ? 5.885 14.736 -3.600 1.00 95.56 104 ASN A C 1
ATOM 857 O O . ASN A 1 104 ? 6.849 13.986 -3.722 1.00 95.56 104 ASN A O 1
ATOM 861 N N . ILE A 1 105 ? 5.867 15.967 -4.106 1.00 92.06 105 ILE A N 1
ATOM 862 C CA . ILE A 1 105 ? 6.953 16.521 -4.923 1.00 92.06 105 ILE A CA 1
ATOM 863 C C . ILE A 1 105 ? 8.226 16.840 -4.128 1.00 92.06 105 ILE A C 1
ATOM 865 O O . ILE A 1 105 ? 9.283 16.972 -4.731 1.00 92.06 105 ILE A O 1
ATOM 869 N N . TYR A 1 106 ? 8.136 16.982 -2.802 1.00 93.12 106 TYR A N 1
ATOM 870 C CA . TYR A 1 106 ? 9.277 17.396 -1.978 1.00 93.12 106 TYR A CA 1
ATOM 871 C C . TYR A 1 106 ? 10.149 16.228 -1.520 1.00 93.12 106 TYR A C 1
ATOM 873 O O . TYR A 1 106 ? 11.356 16.383 -1.385 1.00 93.12 106 TYR A O 1
ATOM 881 N N . ASP A 1 107 ? 9.537 15.075 -1.253 1.00 94.81 107 ASP A N 1
ATOM 882 C CA . ASP A 1 107 ? 10.212 13.919 -0.649 1.00 94.81 107 ASP A CA 1
ATOM 883 C C . ASP A 1 107 ? 9.911 12.597 -1.368 1.00 94.81 107 ASP A C 1
ATOM 885 O O . ASP A 1 107 ? 10.242 11.530 -0.859 1.00 94.81 107 ASP A O 1
ATOM 889 N N . ASN A 1 108 ? 9.243 12.664 -2.525 1.00 95.69 108 ASN A N 1
ATOM 890 C CA . ASN A 1 108 ? 8.858 11.525 -3.359 1.00 95.69 108 ASN A CA 1
ATOM 891 C C . ASN A 1 108 ? 8.009 10.450 -2.663 1.00 95.69 108 ASN A C 1
ATOM 893 O O . ASN A 1 108 ? 7.806 9.366 -3.207 1.00 95.69 108 ASN A O 1
ATOM 897 N N . SER A 1 109 ? 7.437 10.752 -1.497 1.00 96.69 109 SER A N 1
ATOM 898 C CA . SER A 1 109 ? 6.553 9.812 -0.814 1.00 96.69 109 SER A CA 1
ATOM 899 C C . SER A 1 109 ? 5.256 9.619 -1.588 1.00 96.69 109 SER A C 1
ATOM 901 O O . SER A 1 109 ? 4.687 10.573 -2.129 1.00 96.69 109 SER A O 1
ATOM 903 N N . LEU A 1 110 ? 4.737 8.397 -1.567 1.00 97.44 110 LEU A N 1
ATOM 904 C CA . LEU A 1 110 ? 3.447 8.057 -2.151 1.00 97.44 110 LEU A CA 1
ATOM 905 C C . LEU A 1 110 ? 2.380 8.050 -1.060 1.00 97.44 110 LEU A C 1
ATOM 907 O O . LEU A 1 110 ? 2.474 7.317 -0.081 1.00 97.44 110 LEU A O 1
ATOM 911 N N . TYR A 1 111 ? 1.354 8.874 -1.240 1.00 96.69 111 TYR A N 1
ATOM 912 C CA . TYR A 1 111 ? 0.150 8.867 -0.417 1.00 96.69 111 TYR A CA 1
ATOM 913 C C . TYR A 1 111 ? -0.914 8.044 -1.125 1.00 96.69 111 TYR A C 1
ATOM 915 O O . TYR A 1 111 ? -1.244 8.336 -2.273 1.00 96.69 111 TYR A O 1
ATOM 923 N N . ILE A 1 112 ? -1.442 7.030 -0.451 1.00 97.06 112 ILE A N 1
ATOM 924 C CA . ILE A 1 112 ? -2.368 6.043 -1.001 1.00 97.06 112 ILE A CA 1
ATOM 925 C C . ILE A 1 112 ? -3.623 6.027 -0.135 1.00 97.06 112 ILE A C 1
ATOM 927 O O . ILE A 1 112 ? -3.564 5.775 1.066 1.00 97.06 112 ILE A O 1
ATOM 931 N N . LEU A 1 113 ? -4.764 6.305 -0.756 1.00 95.50 113 LEU A N 1
ATOM 932 C CA . LEU A 1 113 ? -6.077 6.260 -0.134 1.00 95.50 113 LEU A CA 1
ATOM 933 C C . LEU A 1 113 ? -6.705 4.887 -0.369 1.00 95.50 113 LEU A C 1
ATOM 935 O O . LEU A 1 113 ? -6.908 4.491 -1.521 1.00 95.50 113 LEU A O 1
ATOM 939 N N . ILE A 1 114 ? -7.065 4.210 0.716 1.00 92.56 114 ILE A N 1
ATOM 940 C CA . ILE A 1 114 ? -7.839 2.965 0.684 1.00 92.56 114 ILE A CA 1
ATOM 941 C C . ILE A 1 114 ? -9.283 3.222 1.114 1.00 92.56 114 ILE A C 1
ATOM 943 O O . ILE A 1 114 ? -9.579 4.203 1.802 1.00 92.56 114 ILE A O 1
ATOM 947 N N . ASP A 1 115 ? -10.179 2.324 0.719 1.00 87.31 115 ASP A N 1
ATOM 948 C CA . ASP A 1 115 ? -11.538 2.305 1.246 1.00 87.31 115 ASP A CA 1
ATOM 949 C C . ASP A 1 115 ? -11.547 1.686 2.653 1.00 87.31 115 ASP A C 1
ATOM 951 O O . ASP A 1 115 ? -11.018 0.593 2.872 1.00 87.31 115 ASP A O 1
ATOM 955 N N . LYS A 1 116 ? -12.166 2.382 3.612 1.00 85.06 116 LYS A N 1
ATOM 956 C CA . LYS A 1 116 ? -12.287 1.926 5.003 1.00 85.06 116 LYS A CA 1
ATOM 957 C C . LYS A 1 116 ? -13.040 0.599 5.108 1.00 85.06 116 LYS A C 1
ATOM 959 O O . LYS A 1 116 ? -12.751 -0.199 5.993 1.00 85.06 116 LYS A O 1
ATOM 964 N N . ASP A 1 117 ? -13.982 0.349 4.198 1.00 83.44 117 ASP A N 1
ATOM 965 C CA . ASP A 1 117 ? -14.824 -0.849 4.229 1.00 83.44 117 ASP A CA 1
ATOM 966 C C . ASP A 1 117 ? -14.045 -2.105 3.781 1.00 83.44 117 ASP A C 1
ATOM 968 O O . ASP A 1 117 ? -14.583 -3.214 3.801 1.00 83.44 117 ASP A O 1
ATOM 972 N N . ARG A 1 118 ? -12.774 -1.930 3.385 1.00 82.31 118 ARG A N 1
ATOM 973 C CA . ARG A 1 118 ? -11.855 -2.968 2.896 1.00 82.31 118 ARG A CA 1
ATOM 974 C C . ARG A 1 118 ? -10.709 -3.270 3.861 1.00 82.31 118 ARG A C 1
ATOM 976 O O . ARG A 1 118 ? -9.784 -4.003 3.521 1.00 82.31 118 ARG A O 1
ATOM 983 N N . ILE A 1 119 ? -10.727 -2.677 5.055 1.00 86.88 119 ILE A N 1
ATOM 984 C CA . ILE A 1 119 ? -9.620 -2.804 6.008 1.00 86.88 119 ILE A CA 1
ATOM 985 C C . ILE A 1 119 ? -9.368 -4.253 6.425 1.00 86.88 119 ILE A C 1
ATOM 987 O O . ILE A 1 119 ? -8.225 -4.637 6.648 1.00 86.88 119 ILE A O 1
ATOM 991 N N . GLU A 1 120 ? -10.417 -5.069 6.495 1.00 86.12 120 GLU A N 1
ATOM 992 C CA . GLU A 1 120 ? -10.308 -6.466 6.918 1.00 86.12 120 GLU A CA 1
ATOM 993 C C . GLU A 1 120 ? -9.542 -7.308 5.897 1.00 86.12 120 GLU A C 1
ATOM 995 O O . GLU A 1 120 ? -8.764 -8.181 6.276 1.00 86.12 120 GLU A O 1
ATOM 1000 N N . GLU A 1 121 ? -9.685 -7.009 4.603 1.00 88.50 121 GLU A N 1
ATOM 1001 C CA . GLU A 1 121 ? -8.877 -7.639 3.564 1.00 88.50 121 GLU A CA 1
ATOM 1002 C C . GLU A 1 121 ? -7.394 -7.289 3.713 1.00 88.50 121 GLU A C 1
ATOM 1004 O O . GLU A 1 121 ? -6.552 -8.172 3.585 1.00 88.50 121 GLU A O 1
ATOM 1009 N N . TYR A 1 122 ? -7.061 -6.045 4.069 1.00 90.31 122 TYR A N 1
ATOM 1010 C CA . TYR A 1 122 ? -5.679 -5.673 4.382 1.00 90.31 122 TYR A CA 1
ATOM 1011 C C . TYR A 1 122 ? -5.166 -6.356 5.651 1.00 90.31 122 TYR A C 1
ATOM 1013 O O . TYR A 1 122 ? -4.050 -6.865 5.660 1.00 90.31 122 TYR A O 1
ATOM 1021 N N . ARG A 1 123 ? -5.975 -6.452 6.710 1.00 88.69 123 ARG A N 1
ATOM 1022 C CA . ARG A 1 123 ? -5.588 -7.190 7.923 1.00 88.69 123 ARG A CA 1
ATOM 1023 C C . ARG A 1 123 ? -5.319 -8.667 7.643 1.00 88.69 123 ARG A C 1
ATOM 1025 O O . ARG A 1 123 ? -4.441 -9.246 8.268 1.00 88.69 123 ARG A O 1
ATOM 1032 N N . ALA A 1 124 ? -6.022 -9.273 6.686 1.00 87.50 124 ALA A N 1
ATOM 1033 C CA . ALA A 1 124 ? -5.751 -10.646 6.266 1.00 87.50 124 ALA A CA 1
ATOM 1034 C C . ALA A 1 124 ? -4.401 -10.809 5.534 1.00 87.50 124 ALA A C 1
ATOM 1036 O O . ALA A 1 124 ? -3.876 -11.926 5.493 1.00 87.50 124 ALA A O 1
ATOM 1037 N N . LEU A 1 125 ? -3.853 -9.720 4.975 1.00 87.62 125 LEU A N 1
ATOM 1038 C CA . LEU A 1 125 ? -2.532 -9.668 4.335 1.00 87.62 125 LEU A CA 1
ATOM 1039 C C . LEU A 1 125 ? -1.386 -9.426 5.328 1.00 87.62 125 LEU A C 1
ATOM 1041 O O . LEU A 1 125 ? -0.259 -9.809 5.024 1.00 87.62 125 LEU A O 1
ATOM 1045 N N . ALA A 1 126 ? -1.665 -8.822 6.487 1.00 78.19 126 ALA A N 1
ATOM 1046 C CA . ALA A 1 126 ? -0.711 -8.684 7.587 1.00 78.19 126 ALA A CA 1
ATOM 1047 C C . ALA A 1 126 ? -0.566 -10.038 8.308 1.00 78.19 126 ALA A C 1
ATOM 1049 O O . ALA A 1 126 ? -1.311 -10.345 9.243 1.00 78.19 126 ALA A O 1
ATOM 1050 N N . ALA A 1 127 ? 0.331 -10.900 7.822 1.00 56.72 127 ALA A N 1
ATOM 1051 C CA . ALA A 1 127 ? 0.615 -12.214 8.402 1.00 56.72 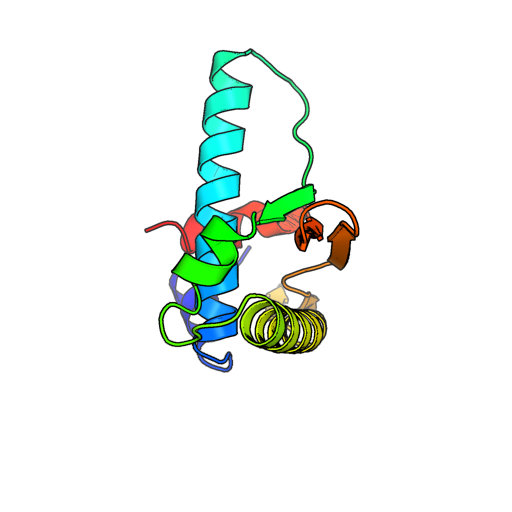127 ALA A CA 1
ATOM 1052 C C . ALA A 1 127 ? 2.081 -12.609 8.224 1.00 56.72 127 ALA A C 1
ATOM 1054 O O . ALA A 1 127 ? 2.574 -12.522 7.076 1.00 56.72 127 ALA A O 1
#

Foldseek 3Di:
DDDLVLLVVLCPPADQLLLLVLLLLLVQLVVQVVVCVVVVNPDDAQWGKQFLVNLCVSVVVDDDSVVSLVVNVVSVVVQQVRWRWDDDPPDTDTDGQFPDWDADPPGRMIITGGDPVCSVSSNSSND